Protein AF-A0A969VYU5-F1 (afdb_monomer)

Solvent-accessible surface area (backbone atoms only — not comparable to full-atom values): 8558 Å² total; per-residue (Å²): 141,86,62,67,66,58,54,49,48,37,52,50,48,42,51,48,59,65,68,66,65,68,83,60,71,82,43,66,56,65,54,44,52,51,53,58,57,51,59,74,73,50,80,95,41,73,70,54,53,49,44,38,67,48,44,50,52,52,50,31,53,55,37,50,74,56,24,69,88,50,97,60,43,70,56,53,51,55,52,54,62,43,48,55,39,29,64,68,42,37,58,64,51,52,54,53,50,61,72,46,45,88,79,45,100,62,60,70,68,59,54,49,53,52,51,50,53,50,32,54,52,50,10,54,48,40,36,65,74,46,51,48,57,52,50,53,54,52,53,55,51,52,54,54,57,55,63,75,76,110

Sequence (150 aa):
MGGGDELALVLRFGVFLYRTGWAAPNVPGWIPLAIVCATFALPSHPAIELACVAVIYPASILLLRQAPPTSASPLFDRIGVLSFPLYALHYPILQAFLGVRDYLPAPAWVTGVVAITVCVAAAWLGEHLVDRPMRDLIRSRANRVGQTRA

Secondary structure (DSSP, 8-state):
--SHHHHHHHHHHHHHHHHTT-------THHHHHHHHHHTTS---HHHHHHIIIIIHHHHHHHHHT----TTHHHHHHHHHHHHHHHHHHHHHHHHHHHHHTT----HHHHHHHHHHHHHHHHHHHIIIIIHHHHHHHHHHHHHHHHT--

pLDDT: mean 78.44, std 8.62, range [43.72, 88.12]

Foldseek 3Di:
DDDPVLVVVLVVLLVVVVPVPPPDPADALVVLVVLVVVLVVDPDDPVSVSCCSRPSVSVSVVNNVRYDCDPCNVVVVVVVLLVVLLVVQLVVLVVVLVVCVVVDPDPPVVSVVVSVVVSSVRSVVCSVPPVVVVVVVVVVVVVVVVVVVD

Structure (mmCIF, N/CA/C/O backbone):
data_AF-A0A969VYU5-F1
#
_entry.id   AF-A0A969VYU5-F1
#
loop_
_atom_site.group_PDB
_atom_site.id
_atom_site.type_symbol
_atom_site.label_atom_id
_atom_site.label_alt_id
_atom_site.label_comp_id
_atom_site.label_asym_id
_atom_site.label_entity_id
_atom_site.label_seq_id
_atom_site.pdbx_PDB_ins_code
_atom_site.Cartn_x
_atom_site.Cartn_y
_atom_site.Cartn_z
_atom_site.occupancy
_atom_site.B_iso_or_equiv
_atom_site.auth_seq_id
_atom_site.auth_comp_id
_atom_site.auth_asym_id
_atom_site.auth_atom_id
_atom_site.pdbx_PDB_model_num
ATOM 1 N N . MET A 1 1 ? 29.586 4.996 8.980 1.00 43.72 1 MET A N 1
ATOM 2 C CA . MET A 1 1 ? 29.051 5.053 10.358 1.00 43.72 1 MET A CA 1
ATOM 3 C C . MET A 1 1 ? 28.247 6.343 10.461 1.00 43.72 1 MET A C 1
ATOM 5 O O . MET A 1 1 ? 28.881 7.382 10.417 1.00 43.72 1 MET A O 1
ATOM 9 N N . GLY A 1 2 ? 26.908 6.310 10.467 1.00 51.94 2 GLY A N 1
ATOM 10 C CA . GLY A 1 2 ? 26.103 7.549 10.561 1.00 51.94 2 GLY A CA 1
ATOM 11 C C . GLY A 1 2 ? 24.667 7.495 10.021 1.00 51.94 2 GLY A C 1
ATOM 12 O O . GLY A 1 2 ? 24.203 8.489 9.497 1.00 51.94 2 GLY A O 1
ATOM 13 N N . GLY A 1 3 ? 23.990 6.338 10.052 1.00 55.84 3 GLY A N 1
ATOM 14 C CA . GLY A 1 3 ? 22.594 6.229 9.583 1.00 55.84 3 GLY A CA 1
ATOM 15 C C . GLY A 1 3 ? 21.576 5.878 10.675 1.00 55.84 3 GLY A C 1
ATOM 16 O O . GLY A 1 3 ? 20.374 5.923 10.438 1.00 55.84 3 GLY A O 1
ATOM 17 N N . GLY A 1 4 ? 22.023 5.491 11.874 1.00 61.34 4 GLY A N 1
ATOM 18 C CA . GLY A 1 4 ? 21.122 5.005 12.933 1.00 61.34 4 GLY A CA 1
ATOM 19 C C . GLY A 1 4 ? 20.458 6.131 13.729 1.00 61.34 4 GLY A C 1
ATOM 20 O O . GLY A 1 4 ? 19.314 6.021 14.164 1.00 61.34 4 GLY A O 1
ATOM 21 N N . ASP A 1 5 ? 21.181 7.226 13.887 1.00 68.75 5 ASP A N 1
ATOM 22 C CA . ASP A 1 5 ? 20.789 8.474 14.525 1.00 68.75 5 ASP A CA 1
ATOM 23 C C . ASP A 1 5 ? 19.778 9.263 13.684 1.00 68.75 5 ASP A C 1
ATOM 25 O O . ASP A 1 5 ? 18.785 9.752 14.229 1.00 68.75 5 ASP A O 1
ATOM 29 N N . GLU A 1 6 ? 19.947 9.289 12.361 1.00 66.38 6 GLU A N 1
ATOM 30 C CA . GLU A 1 6 ? 18.982 9.893 11.433 1.00 66.38 6 GLU A CA 1
ATOM 31 C C . GLU A 1 6 ? 17.642 9.144 11.445 1.00 66.38 6 GLU A C 1
ATOM 33 O O . GLU A 1 6 ? 16.585 9.754 11.617 1.00 66.38 6 GLU A O 1
ATOM 38 N N . LEU A 1 7 ? 17.670 7.808 11.367 1.00 63.16 7 LEU A N 1
ATOM 39 C CA . LEU A 1 7 ? 16.460 6.978 11.432 1.00 63.16 7 LEU A CA 1
ATOM 40 C C . LEU A 1 7 ? 15.731 7.127 12.775 1.00 63.16 7 LEU A C 1
ATOM 42 O O . LEU A 1 7 ? 14.499 7.189 12.815 1.00 63.16 7 LEU A O 1
ATOM 46 N N . ALA A 1 8 ? 16.476 7.234 13.878 1.00 71.69 8 ALA A N 1
ATOM 47 C CA . ALA A 1 8 ? 15.903 7.480 15.197 1.00 71.69 8 ALA A CA 1
ATOM 48 C C . ALA A 1 8 ? 15.268 8.875 15.301 1.00 71.69 8 ALA A C 1
ATOM 50 O O . ALA A 1 8 ? 14.212 9.013 15.924 1.00 71.69 8 ALA A O 1
ATOM 51 N N . LEU A 1 9 ? 15.872 9.899 14.693 1.00 72.19 9 LEU A N 1
ATOM 52 C CA . LEU A 1 9 ? 15.316 11.252 14.621 1.00 72.19 9 LEU A CA 1
ATOM 53 C C . LEU A 1 9 ? 14.011 11.285 13.826 1.00 72.19 9 LEU A C 1
ATOM 55 O O . LEU A 1 9 ? 13.037 11.861 14.305 1.00 72.19 9 LEU A O 1
ATOM 59 N N . VAL A 1 10 ? 13.956 10.608 12.679 1.00 69.88 10 VAL A N 1
ATOM 60 C CA . VAL A 1 10 ? 12.742 10.509 11.853 1.00 69.88 10 VAL A CA 1
ATOM 61 C C . VAL A 1 10 ? 11.607 9.814 12.608 1.00 69.88 10 VAL A C 1
ATOM 63 O O . VAL A 1 10 ? 10.488 10.328 12.663 1.00 69.88 10 VAL A O 1
ATOM 66 N N . LEU A 1 11 ? 11.900 8.692 13.271 1.00 72.31 11 LEU A N 1
ATOM 67 C CA . LEU A 1 11 ? 10.931 7.982 14.113 1.00 72.31 11 LEU A CA 1
ATOM 68 C C . LEU A 1 11 ? 10.436 8.850 15.273 1.00 72.31 11 LEU A C 1
ATOM 70 O O . LEU A 1 11 ? 9.233 8.927 15.526 1.00 72.31 11 LEU A O 1
ATOM 74 N N . ARG A 1 12 ? 11.348 9.534 15.971 1.00 74.62 12 ARG A N 1
ATOM 75 C CA . ARG A 1 12 ? 11.003 10.422 17.091 1.00 74.62 12 ARG A CA 1
ATOM 76 C C . ARG A 1 12 ? 10.179 11.615 16.633 1.00 74.62 12 ARG A C 1
ATOM 78 O O . ARG A 1 12 ? 9.221 11.961 17.315 1.00 74.62 12 ARG A O 1
ATOM 85 N N . PHE A 1 13 ? 10.515 12.209 15.493 1.00 71.56 13 PHE A N 1
ATOM 86 C CA . PHE A 1 13 ? 9.786 13.337 14.929 1.00 71.56 13 PHE A CA 1
ATOM 87 C C . PHE A 1 13 ? 8.381 12.921 14.489 1.00 71.56 13 PHE A C 1
ATOM 89 O O . PHE A 1 13 ? 7.414 13.581 14.861 1.00 71.56 13 PHE A O 1
ATOM 96 N N . GLY A 1 14 ? 8.242 11.772 13.820 1.00 64.88 14 GLY A N 1
ATOM 97 C CA . GLY A 1 14 ? 6.941 11.208 13.453 1.00 64.88 14 GLY A CA 1
ATOM 98 C C . GLY A 1 14 ? 6.060 10.902 14.669 1.00 64.88 14 GLY A C 1
ATOM 99 O O . GLY A 1 14 ? 4.885 11.272 14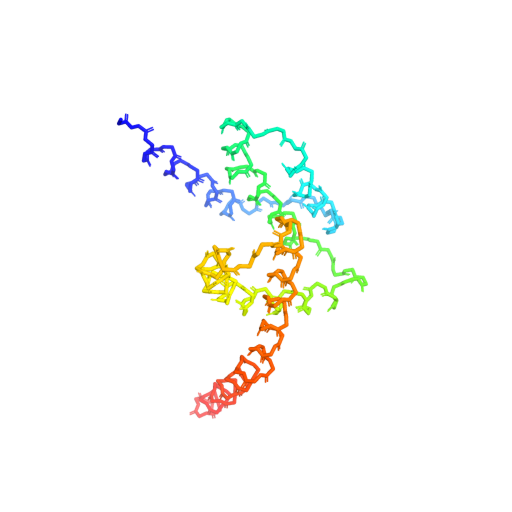.698 1.00 64.88 14 GLY A O 1
ATOM 100 N N . VAL A 1 15 ? 6.628 10.298 15.720 1.00 70.25 15 VAL A N 1
ATOM 101 C CA . VAL A 1 15 ? 5.909 10.034 16.981 1.00 70.25 15 VAL A CA 1
ATOM 102 C C . VAL A 1 15 ? 5.560 11.333 17.709 1.00 70.25 15 VAL A C 1
ATOM 104 O O . VAL A 1 15 ? 4.467 11.449 18.264 1.00 70.25 15 VAL A O 1
ATOM 107 N N . PHE A 1 16 ? 6.455 12.320 17.702 1.00 75.25 16 PHE A N 1
ATOM 108 C CA . PHE A 1 16 ? 6.210 13.628 18.299 1.00 75.25 16 PHE A CA 1
ATOM 109 C C . PHE A 1 16 ? 5.051 14.346 17.602 1.00 7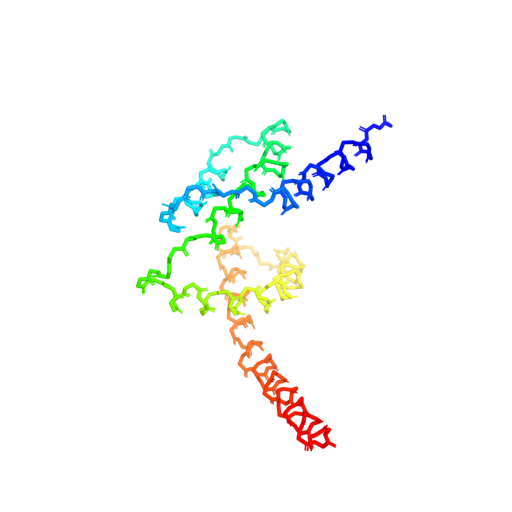5.25 16 PHE A C 1
ATOM 111 O O . PHE A 1 16 ? 4.132 14.789 18.290 1.00 75.25 16 PHE A O 1
ATOM 118 N N . LEU A 1 17 ? 5.040 14.373 16.265 1.00 66.50 17 LEU A N 1
ATOM 119 C CA . LEU A 1 17 ? 3.954 14.916 15.438 1.00 66.50 17 LEU A CA 1
ATOM 120 C C . LEU A 1 17 ? 2.624 14.199 15.687 1.00 66.50 17 LEU A C 1
ATOM 122 O O . LEU A 1 17 ? 1.578 14.836 15.789 1.00 66.50 17 LEU A O 1
ATOM 126 N N . TYR A 1 18 ? 2.662 12.875 15.842 1.00 65.50 18 TYR A N 1
ATOM 127 C CA . TYR A 1 18 ? 1.468 12.096 16.156 1.00 65.50 18 TYR A CA 1
ATOM 128 C C . TYR A 1 18 ? 0.922 12.399 17.562 1.00 65.50 18 TYR A C 1
ATOM 130 O O . TYR A 1 18 ? -0.294 12.469 17.758 1.00 65.50 18 TYR A O 1
ATOM 138 N N . ARG A 1 19 ? 1.805 12.603 18.550 1.00 68.19 19 ARG A N 1
ATOM 139 C CA . ARG A 1 19 ? 1.424 12.857 19.950 1.00 68.19 19 ARG A CA 1
ATOM 140 C C . ARG A 1 19 ? 1.035 14.300 20.243 1.00 68.19 19 ARG A C 1
ATOM 142 O O . ARG A 1 19 ? 0.293 14.514 21.196 1.00 68.19 19 ARG A O 1
ATOM 149 N N . THR A 1 20 ? 1.503 15.273 19.463 1.00 70.81 20 THR A N 1
ATOM 150 C CA . THR A 1 20 ? 1.202 16.697 19.705 1.00 70.81 20 THR A CA 1
ATOM 151 C C . THR A 1 20 ? -0.256 17.058 19.432 1.00 70.81 20 THR A C 1
ATOM 153 O O . THR A 1 20 ? -0.672 18.157 19.779 1.00 70.81 20 THR A O 1
ATOM 156 N N . GLY A 1 21 ? -1.056 16.144 18.863 1.00 57.56 21 GLY A N 1
ATOM 157 C CA . GLY A 1 21 ? -2.495 16.358 18.697 1.00 57.56 21 GLY A CA 1
ATOM 158 C C . GLY A 1 21 ? -2.808 17.570 17.823 1.00 57.56 21 GLY A C 1
ATOM 159 O O . GLY A 1 21 ? -3.839 18.209 18.015 1.00 57.56 21 GLY A O 1
ATOM 160 N N . TRP A 1 22 ? -1.901 17.905 16.898 1.00 62.53 22 TRP A N 1
ATOM 161 C CA . TRP A 1 22 ? -2.027 19.083 16.055 1.00 62.53 22 TRP A CA 1
ATOM 162 C C . TRP A 1 22 ? -3.353 19.005 15.291 1.00 62.53 22 TRP A C 1
ATOM 164 O O . TRP A 1 22 ? -3.607 18.058 14.541 1.00 62.53 22 TRP A O 1
ATOM 174 N N . ALA A 1 23 ? -4.224 19.986 15.533 1.00 58.97 23 ALA A N 1
ATOM 175 C CA . ALA A 1 23 ? -5.479 20.164 14.819 1.00 58.97 23 ALA A CA 1
ATOM 176 C C . ALA A 1 23 ? -5.160 20.589 13.380 1.00 58.97 23 ALA A C 1
ATOM 178 O O . ALA A 1 23 ? -5.072 21.776 13.068 1.00 58.97 23 ALA A O 1
ATOM 179 N N . ALA A 1 24 ? -4.871 19.607 12.528 1.00 64.19 24 ALA A N 1
ATOM 180 C CA . ALA A 1 24 ? -4.648 19.832 11.119 1.00 64.19 24 ALA A CA 1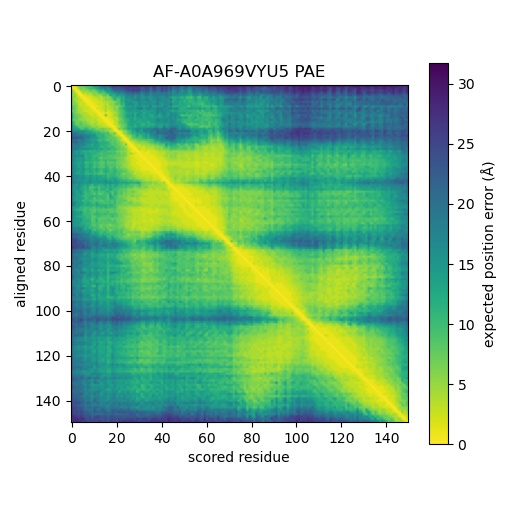
ATOM 181 C C . ALA A 1 24 ? -5.915 20.438 10.485 1.00 64.19 24 ALA A C 1
ATOM 183 O O . ALA A 1 24 ? -7.031 20.073 10.852 1.00 64.19 24 ALA A O 1
ATOM 184 N N . PRO A 1 25 ? -5.773 21.384 9.548 1.00 69.38 25 PRO A N 1
ATOM 185 C CA . PRO A 1 25 ? -6.919 21.959 8.860 1.00 69.38 25 PRO A CA 1
ATOM 186 C C . PRO A 1 25 ? -7.721 20.872 8.135 1.00 69.38 25 PRO A C 1
ATOM 188 O O . PRO A 1 25 ? -7.161 19.907 7.614 1.00 69.38 25 PRO A O 1
ATOM 191 N N . ASN A 1 26 ? -9.042 21.048 8.097 1.00 73.50 26 ASN A N 1
ATOM 192 C CA . ASN A 1 26 ? -9.957 20.128 7.435 1.00 73.50 26 ASN A CA 1
ATOM 193 C C . ASN A 1 26 ? -9.776 20.230 5.912 1.00 73.50 26 ASN A C 1
ATOM 195 O O . ASN A 1 26 ? -10.344 21.105 5.256 1.00 73.50 26 ASN A O 1
ATOM 199 N N . VAL A 1 27 ? -8.914 19.372 5.369 1.00 77.25 27 VAL A N 1
ATOM 200 C CA . VAL A 1 27 ? -8.615 19.303 3.940 1.00 77.25 27 VAL A CA 1
ATOM 201 C C . VAL A 1 27 ? -9.357 18.132 3.292 1.00 77.25 27 VAL A C 1
ATOM 203 O O . VAL A 1 27 ? -9.445 17.050 3.877 1.00 77.25 27 VAL A O 1
ATOM 206 N N . PRO A 1 28 ? -9.870 18.297 2.061 1.00 79.62 28 PRO A N 1
ATOM 207 C CA . PRO A 1 28 ? -10.404 17.186 1.287 1.00 79.62 28 PRO A CA 1
ATOM 208 C C . PRO A 1 28 ? -9.378 16.055 1.125 1.00 79.62 28 PRO A C 1
ATOM 210 O O . PRO A 1 28 ? -8.226 16.304 0.772 1.00 79.62 28 PRO A O 1
ATOM 213 N N . GLY A 1 29 ? -9.805 14.801 1.301 1.00 75.19 29 GLY A N 1
ATOM 214 C CA . GLY A 1 29 ? -8.911 13.632 1.278 1.00 75.19 29 GLY A CA 1
ATOM 215 C C . GLY A 1 29 ? -8.145 13.397 -0.035 1.00 75.19 29 GLY A C 1
ATOM 216 O O . GLY A 1 29 ? -7.152 12.677 -0.039 1.00 75.19 29 GLY A O 1
ATOM 217 N N . TRP A 1 30 ? -8.542 14.029 -1.146 1.00 79.50 30 TRP A N 1
ATOM 218 C CA . TRP A 1 30 ? -7.800 13.956 -2.411 1.00 79.50 30 TRP A CA 1
ATOM 219 C C . TRP A 1 30 ? -6.499 14.771 -2.395 1.00 79.50 30 TRP A C 1
ATOM 221 O O . TRP A 1 30 ? -5.593 14.459 -3.161 1.00 79.50 30 TRP A O 1
ATOM 231 N N . ILE A 1 31 ? -6.372 15.777 -1.521 1.00 83.12 31 ILE A N 1
ATOM 232 C CA . ILE A 1 31 ? -5.169 16.615 -1.406 1.00 83.12 31 ILE A CA 1
ATOM 233 C C . ILE A 1 31 ? -3.957 15.804 -0.922 1.00 83.12 31 ILE A C 1
ATOM 235 O O . ILE A 1 31 ? -2.963 15.764 -1.643 1.00 83.12 31 ILE A O 1
ATOM 239 N N . PRO A 1 32 ? -3.997 15.123 0.241 1.00 83.88 32 PRO A N 1
ATOM 240 C CA . PRO A 1 32 ? -2.879 14.282 0.674 1.00 83.88 32 PRO A CA 1
ATOM 241 C C . PRO A 1 32 ? -2.583 13.153 -0.321 1.00 83.88 32 PRO A C 1
ATOM 243 O O . PRO A 1 32 ? -1.419 12.831 -0.538 1.00 83.88 32 PRO A O 1
ATOM 246 N N . LEU A 1 33 ? -3.601 12.604 -0.994 1.00 82.69 33 LEU A N 1
ATOM 247 C CA . LEU A 1 33 ? -3.388 11.626 -2.063 1.00 82.69 33 LEU A CA 1
ATOM 248 C C . LEU A 1 33 ? -2.609 12.232 -3.243 1.00 82.69 33 LEU A C 1
ATOM 250 O O . LEU A 1 33 ? -1.640 11.636 -3.700 1.00 82.69 33 LEU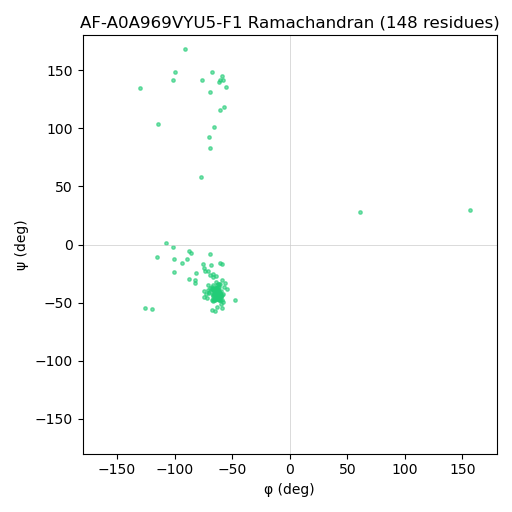 A O 1
ATOM 254 N N . ALA A 1 34 ? -2.988 13.427 -3.701 1.00 86.25 34 ALA A N 1
ATOM 255 C CA . ALA A 1 34 ? -2.291 14.134 -4.772 1.00 86.25 34 ALA A CA 1
ATOM 256 C C . ALA A 1 34 ? -0.850 14.495 -4.381 1.00 86.25 34 ALA A C 1
ATOM 258 O O . ALA A 1 34 ? 0.048 14.369 -5.210 1.00 86.25 34 ALA A O 1
ATOM 259 N N . ILE A 1 35 ? -0.616 14.881 -3.120 1.00 87.44 35 ILE A N 1
ATOM 260 C CA . ILE A 1 35 ? 0.728 15.142 -2.585 1.00 87.44 35 ILE A CA 1
ATOM 261 C C . ILE A 1 35 ? 1.586 13.876 -2.668 1.00 87.44 35 ILE A C 1
ATOM 263 O O . ILE A 1 35 ? 2.699 13.940 -3.183 1.00 87.44 35 ILE A O 1
ATOM 267 N N . VAL A 1 36 ? 1.067 12.723 -2.232 1.00 86.69 36 VAL A N 1
ATOM 268 C CA . VAL A 1 36 ? 1.788 11.444 -2.342 1.00 86.69 36 VAL A CA 1
ATOM 269 C C . VAL A 1 36 ? 1.992 11.043 -3.804 1.00 86.69 36 VAL A C 1
ATOM 271 O O . VAL A 1 36 ? 3.064 10.581 -4.164 1.00 86.69 36 VAL A O 1
ATOM 274 N N . CYS A 1 37 ? 1.021 11.252 -4.691 1.00 86.50 37 CYS A N 1
ATOM 275 C CA . CYS A 1 37 ? 1.227 10.989 -6.117 1.00 86.50 37 CYS A CA 1
ATOM 276 C C . CYS A 1 37 ? 2.321 11.886 -6.720 1.00 86.50 37 CYS A C 1
ATOM 278 O O . CYS A 1 37 ? 3.114 11.421 -7.537 1.00 86.50 37 CYS A O 1
ATOM 280 N N . ALA A 1 38 ? 2.400 13.149 -6.296 1.00 87.25 38 ALA A N 1
ATOM 281 C CA . ALA A 1 38 ? 3.413 14.087 -6.766 1.00 87.25 38 ALA A CA 1
ATOM 282 C C . ALA A 1 38 ? 4.836 13.694 -6.333 1.00 87.25 38 ALA A C 1
ATOM 284 O O . ALA A 1 38 ? 5.781 13.990 -7.066 1.00 87.25 38 ALA A O 1
ATOM 285 N N . THR A 1 39 ? 5.015 12.981 -5.208 1.00 87.50 39 THR A N 1
ATOM 286 C CA . THR A 1 39 ? 6.349 12.499 -4.800 1.00 87.50 39 THR A CA 1
ATOM 287 C C . THR A 1 39 ? 6.947 11.503 -5.788 1.00 87.50 39 THR A C 1
ATOM 289 O O . THR A 1 39 ? 8.164 11.463 -5.927 1.00 87.50 39 THR A O 1
ATOM 292 N N . PHE A 1 40 ? 6.124 10.764 -6.539 1.00 83.38 40 PHE A N 1
ATOM 293 C CA . PHE A 1 40 ? 6.599 9.837 -7.573 1.00 83.38 40 PHE A CA 1
ATOM 294 C C . PHE A 1 40 ? 7.076 10.525 -8.860 1.00 83.38 40 PHE A C 1
ATOM 296 O O . PHE A 1 40 ? 7.767 9.898 -9.658 1.00 83.38 40 PHE A O 1
ATOM 303 N N . ALA A 1 41 ? 6.713 11.793 -9.080 1.00 86.62 41 ALA A N 1
ATOM 304 C CA . ALA A 1 41 ? 7.179 12.576 -10.227 1.00 86.62 41 ALA A CA 1
ATOM 305 C C . ALA A 1 41 ? 8.488 13.334 -9.940 1.00 86.62 41 ALA A C 1
ATOM 307 O O . ALA A 1 41 ? 9.113 13.861 -10.861 1.00 86.62 41 ALA A O 1
ATOM 308 N N . LEU A 1 42 ? 8.894 13.416 -8.670 1.00 85.81 42 LEU A N 1
ATOM 309 C CA . LEU A 1 42 ? 10.133 14.069 -8.269 1.00 85.81 42 LEU A CA 1
ATOM 310 C C . LEU A 1 42 ? 11.342 13.173 -8.596 1.00 85.81 42 LEU A C 1
ATOM 312 O O . LEU A 1 42 ? 11.272 11.955 -8.425 1.00 85.81 42 LEU A O 1
ATOM 316 N N . PRO A 1 43 ? 12.467 13.754 -9.053 1.00 84.88 43 PRO A N 1
ATOM 317 C CA . PRO A 1 43 ? 13.688 12.997 -9.284 1.00 84.88 43 PRO A CA 1
ATOM 318 C C . PRO A 1 43 ? 14.191 12.376 -7.976 1.00 84.88 43 PRO A C 1
ATOM 320 O O . PRO A 1 43 ? 14.169 13.009 -6.919 1.00 84.88 43 PRO A O 1
ATOM 323 N N . SER A 1 44 ? 14.674 11.138 -8.064 1.00 80.25 44 SER A N 1
ATOM 324 C CA . SER A 1 44 ? 15.231 10.386 -6.939 1.00 80.25 44 SER A CA 1
ATOM 325 C C . SER A 1 44 ? 16.518 11.049 -6.443 1.00 80.25 44 SER A C 1
ATOM 327 O O . SER A 1 44 ? 17.578 10.921 -7.061 1.00 80.25 44 SER A O 1
ATOM 329 N N . HIS A 1 45 ? 16.410 11.789 -5.340 1.00 87.06 45 HIS A N 1
ATOM 330 C CA . HIS A 1 45 ? 17.526 12.414 -4.639 1.00 87.06 45 HIS A CA 1
ATOM 331 C C . HIS A 1 45 ? 17.427 12.065 -3.147 1.00 87.06 45 HIS A C 1
ATOM 333 O O . HIS A 1 45 ? 16.350 12.231 -2.568 1.00 87.06 45 HIS A O 1
ATOM 339 N N . PRO A 1 46 ? 18.525 11.666 -2.478 1.00 85.00 46 PRO A N 1
ATOM 340 C CA . PRO A 1 46 ? 18.485 11.168 -1.098 1.00 85.00 46 PRO A CA 1
ATOM 341 C C . PRO A 1 46 ? 17.869 12.169 -0.108 1.00 85.00 46 PRO A C 1
ATOM 343 O O . PRO A 1 46 ? 17.114 11.785 0.779 1.00 85.00 46 PRO A O 1
ATOM 346 N N . ALA A 1 47 ? 18.112 13.472 -0.294 1.00 85.31 47 ALA A N 1
ATOM 347 C CA . ALA A 1 47 ? 17.487 14.509 0.535 1.00 85.31 47 ALA A CA 1
ATOM 348 C C . ALA A 1 47 ? 15.960 14.612 0.339 1.00 85.31 47 ALA A C 1
ATOM 350 O O . ALA A 1 47 ? 15.236 14.889 1.294 1.00 85.31 47 ALA A O 1
ATOM 351 N N . ILE A 1 48 ? 15.466 14.383 -0.884 1.00 84.00 48 ILE A N 1
ATOM 352 C CA . ILE A 1 48 ? 14.029 14.398 -1.190 1.00 84.00 48 ILE A CA 1
ATOM 353 C C . ILE A 1 48 ? 13.378 13.150 -0.599 1.00 84.00 48 ILE A C 1
ATOM 355 O O . ILE A 1 48 ? 12.338 13.256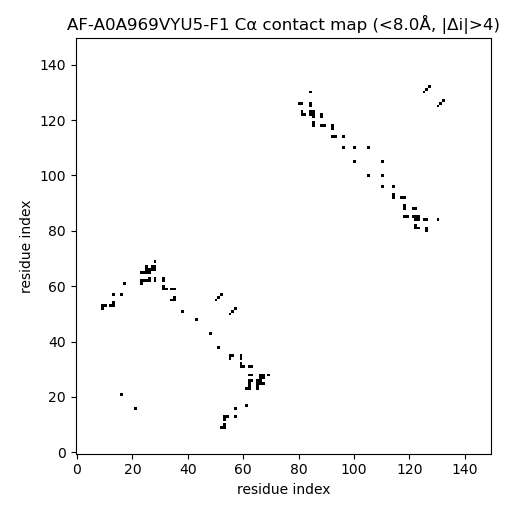 0.038 1.00 84.00 48 ILE A O 1
ATOM 359 N N . GLU A 1 49 ? 14.013 11.985 -0.731 1.00 84.19 49 GLU A N 1
ATOM 360 C CA . GLU A 1 49 ? 13.534 10.736 -0.130 1.00 84.19 49 GLU A CA 1
ATOM 361 C C . GLU A 1 49 ? 13.442 10.840 1.395 1.00 84.19 49 GLU A C 1
ATOM 363 O O . GLU A 1 49 ? 12.410 10.496 1.977 1.00 84.19 49 GLU A O 1
ATOM 368 N N . LEU A 1 50 ? 14.473 11.399 2.037 1.00 84.56 50 LEU A N 1
ATOM 369 C CA . LEU A 1 50 ? 14.462 11.640 3.476 1.00 84.56 50 LEU A CA 1
ATOM 370 C C . LEU A 1 50 ? 13.337 12.604 3.873 1.00 84.56 50 LEU A C 1
ATOM 372 O O . LEU A 1 50 ? 12.607 12.324 4.822 1.00 84.56 50 LEU A O 1
ATOM 376 N N . ALA A 1 51 ? 13.140 13.699 3.134 1.00 85.31 51 ALA A N 1
ATOM 377 C CA . ALA A 1 51 ? 12.041 14.633 3.383 1.00 85.31 51 ALA A CA 1
ATOM 378 C C . ALA A 1 51 ? 10.662 13.977 3.184 1.00 85.31 51 ALA A C 1
ATOM 380 O O . ALA A 1 51 ? 9.747 14.197 3.985 1.00 85.31 51 ALA A O 1
ATOM 381 N N . CYS A 1 52 ? 10.515 13.132 2.160 1.00 86.06 52 CYS A N 1
ATOM 382 C CA . CYS A 1 52 ? 9.294 12.379 1.898 1.00 86.06 52 CYS A CA 1
ATOM 383 C C . CYS A 1 52 ? 8.939 11.473 3.080 1.00 86.06 52 CYS A C 1
ATOM 385 O O . CYS A 1 52 ? 7.823 11.535 3.598 1.00 86.06 52 CYS A O 1
ATOM 387 N N . VAL A 1 53 ? 9.903 10.673 3.540 1.00 83.62 53 VAL A N 1
ATOM 388 C CA . VAL A 1 53 ? 9.706 9.713 4.634 1.00 83.62 53 VAL A CA 1
ATOM 389 C C . VAL A 1 53 ? 9.534 10.416 5.981 1.00 83.62 53 VAL A C 1
ATOM 391 O O . VAL A 1 53 ? 8.685 10.012 6.775 1.00 83.62 53 VAL A O 1
ATOM 394 N N . ALA A 1 54 ? 10.308 11.469 6.245 1.00 82.38 54 ALA A N 1
ATOM 395 C CA . ALA A 1 54 ? 10.325 12.127 7.547 1.00 82.38 54 ALA A CA 1
ATOM 396 C C . ALA A 1 54 ? 9.190 13.130 7.756 1.00 82.38 54 ALA A C 1
ATOM 398 O O . ALA A 1 54 ? 8.754 13.331 8.891 1.00 82.38 54 ALA A O 1
ATOM 399 N N . VAL A 1 55 ? 8.722 13.769 6.682 1.00 83.88 55 VAL A N 1
ATOM 400 C CA . VAL A 1 55 ? 7.782 14.892 6.771 1.00 83.88 55 VAL A CA 1
ATOM 401 C C . VAL A 1 55 ? 6.543 14.645 5.926 1.00 83.88 55 VAL A C 1
ATOM 403 O O . VAL A 1 55 ? 5.436 14.682 6.462 1.00 83.88 55 VAL A O 1
ATOM 406 N N . ILE A 1 56 ? 6.698 14.360 4.630 1.00 85.75 56 ILE A N 1
ATOM 407 C CA . ILE A 1 56 ? 5.558 14.343 3.698 1.00 85.75 56 ILE A CA 1
ATOM 408 C C . ILE A 1 56 ? 4.587 13.203 4.017 1.00 85.75 56 ILE A C 1
ATOM 410 O O . ILE A 1 56 ? 3.384 13.449 4.124 1.00 85.75 56 ILE A O 1
ATOM 414 N N . TYR A 1 57 ? 5.069 11.973 4.207 1.00 86.44 57 TYR A N 1
ATOM 415 C CA . TYR A 1 57 ? 4.195 10.832 4.500 1.00 86.44 57 TYR A CA 1
ATOM 416 C C . TYR A 1 57 ? 3.522 10.941 5.877 1.00 86.44 57 TYR A C 1
ATOM 418 O O . TYR A 1 57 ? 2.294 10.817 5.925 1.00 86.44 57 TYR A O 1
ATOM 426 N N . PRO A 1 58 ? 4.230 11.257 6.981 1.00 82.12 58 PRO A N 1
ATOM 427 C CA . PRO A 1 58 ? 3.584 11.479 8.274 1.00 82.12 58 PRO A CA 1
ATOM 428 C C . PRO A 1 58 ? 2.559 12.618 8.239 1.00 82.12 58 PRO A C 1
ATOM 430 O O . PRO A 1 58 ? 1.449 12.457 8.748 1.00 82.12 58 PRO A O 1
ATOM 433 N N . ALA A 1 59 ? 2.883 13.746 7.595 1.00 83.38 59 ALA A N 1
ATOM 434 C CA . ALA A 1 59 ? 1.956 14.868 7.456 1.00 83.38 59 ALA A CA 1
ATOM 435 C C . ALA A 1 59 ? 0.714 14.485 6.640 1.00 83.38 59 ALA A C 1
ATOM 437 O O . ALA A 1 59 ? -0.406 14.812 7.031 1.00 83.38 59 ALA A O 1
ATOM 438 N N . SER A 1 60 ? 0.891 13.733 5.551 1.00 83.50 60 SER A N 1
ATOM 439 C CA . SER A 1 60 ? -0.219 13.250 4.723 1.00 83.50 60 SER A CA 1
ATOM 440 C C . SER A 1 60 ? -1.164 12.351 5.520 1.00 83.50 60 SER A C 1
ATOM 442 O O . SER A 1 60 ? -2.377 12.521 5.428 1.00 83.50 60 SER A O 1
ATOM 444 N N . ILE A 1 61 ? -0.629 11.455 6.357 1.00 81.69 61 ILE A N 1
ATOM 445 C CA . ILE A 1 61 ? -1.425 10.592 7.248 1.00 81.69 61 ILE A CA 1
ATOM 446 C C . ILE A 1 61 ? -2.212 11.429 8.268 1.00 81.69 61 ILE A C 1
ATOM 448 O O . ILE A 1 61 ? -3.391 11.161 8.510 1.00 81.69 61 ILE A O 1
ATOM 452 N N . LEU A 1 62 ? -1.590 12.458 8.851 1.00 80.38 62 LEU A N 1
ATOM 453 C CA . LEU A 1 62 ? -2.258 13.348 9.807 1.00 80.38 62 LEU A CA 1
ATOM 454 C C . LEU A 1 62 ? -3.401 14.140 9.166 1.00 80.38 62 LEU A C 1
ATOM 456 O O . LEU A 1 62 ? -4.459 14.274 9.781 1.00 80.38 62 LEU A O 1
ATOM 460 N N . LEU A 1 63 ? -3.212 14.617 7.934 1.00 81.38 63 LEU A N 1
ATOM 461 C CA . LEU A 1 63 ? -4.261 15.283 7.159 1.00 81.38 63 LEU A CA 1
ATOM 462 C C . LEU A 1 63 ? -5.400 14.313 6.817 1.00 81.38 63 LEU A C 1
ATOM 464 O O . LEU A 1 63 ? -6.571 14.660 6.962 1.00 81.38 63 LEU A O 1
ATOM 468 N N . LEU A 1 64 ? -5.069 13.074 6.435 1.00 77.62 64 LEU A N 1
ATOM 469 C CA . LEU A 1 64 ? -6.053 12.045 6.092 1.00 77.62 64 LEU A CA 1
ATOM 470 C C . LEU A 1 64 ? -6.944 11.666 7.281 1.00 77.62 64 LEU A C 1
ATOM 472 O O . LEU A 1 64 ? -8.131 11.414 7.099 1.00 77.62 64 LEU A O 1
ATOM 476 N N . ARG A 1 65 ? -6.397 11.671 8.505 1.00 75.81 65 ARG A N 1
ATOM 477 C CA . ARG A 1 65 ? -7.148 11.370 9.736 1.00 75.81 65 ARG A CA 1
ATOM 478 C C . ARG A 1 65 ? -8.327 12.321 9.965 1.00 75.81 65 ARG A C 1
ATOM 480 O O . ARG A 1 65 ? -9.302 11.923 10.596 1.00 75.81 65 ARG A O 1
ATOM 487 N N . GLN A 1 66 ? -8.217 13.569 9.514 1.00 72.62 66 GLN A N 1
ATOM 488 C CA . GLN A 1 66 ? -9.228 14.609 9.740 1.00 72.62 66 GLN A CA 1
ATOM 489 C C . GLN A 1 66 ? -10.125 14.842 8.519 1.00 72.62 66 GLN A C 1
ATOM 491 O O . GLN A 1 66 ? -11.049 15.652 8.586 1.00 72.62 66 GLN A O 1
ATOM 496 N N . ALA A 1 67 ? -9.870 14.136 7.414 1.00 73.25 67 ALA A N 1
ATOM 497 C CA . ALA A 1 67 ? -10.632 14.291 6.189 1.00 73.25 67 ALA A CA 1
ATOM 498 C C . ALA A 1 67 ? -12.066 13.747 6.366 1.00 73.25 67 ALA A C 1
ATOM 500 O O . ALA A 1 67 ? -12.246 12.618 6.833 1.00 73.25 67 ALA A O 1
ATOM 501 N N . PRO A 1 68 ? -13.103 14.510 5.982 1.00 69.06 68 PRO A N 1
ATOM 502 C CA . PRO A 1 68 ? -14.482 14.067 6.070 1.00 69.06 68 PRO A CA 1
ATOM 503 C C . PRO A 1 68 ? -14.730 12.924 5.078 1.00 69.06 68 PRO A C 1
ATOM 505 O O . PRO A 1 68 ? -14.132 12.906 3.994 1.00 69.06 68 PRO A O 1
ATOM 508 N N . PRO A 1 69 ? -15.633 11.983 5.405 1.00 67.44 69 PRO A N 1
ATOM 509 C CA . PRO A 1 69 ? -15.998 10.911 4.494 1.00 67.44 69 PRO A CA 1
ATOM 510 C C . PRO A 1 69 ? -16.588 11.517 3.216 1.00 67.44 69 PRO A C 1
ATOM 512 O O . PRO A 1 69 ? -17.616 12.191 3.233 1.00 67.44 69 PRO A O 1
ATOM 515 N N . THR A 1 70 ? -15.901 11.311 2.096 1.00 70.31 70 THR A N 1
ATOM 516 C CA . THR A 1 70 ? -16.358 11.761 0.775 1.00 70.31 70 THR A CA 1
ATOM 517 C C . THR A 1 70 ? -17.183 10.664 0.099 1.00 70.31 70 THR A C 1
ATOM 519 O O . THR A 1 70 ? -17.150 9.507 0.511 1.00 70.31 70 THR A O 1
ATOM 522 N N . SER A 1 71 ? -17.880 10.977 -1.000 1.00 61.09 71 SER A N 1
ATOM 523 C CA . SER A 1 71 ? -18.587 9.955 -1.801 1.00 61.09 71 SER A CA 1
ATOM 524 C C . SER A 1 71 ? -17.670 8.848 -2.356 1.00 61.09 71 SER A C 1
ATOM 526 O O . SER A 1 71 ? -18.160 7.785 -2.721 1.00 61.09 71 SER A O 1
ATOM 528 N N . ALA A 1 72 ? -16.348 9.055 -2.384 1.00 66.50 72 ALA A N 1
ATOM 529 C CA . ALA A 1 72 ? -15.366 8.044 -2.781 1.00 66.50 72 ALA A CA 1
ATOM 530 C C . ALA A 1 72 ? -14.895 7.141 -1.619 1.00 66.50 72 ALA A C 1
ATOM 532 O O . ALA A 1 72 ? -14.187 6.163 -1.861 1.00 66.50 72 ALA A O 1
ATOM 533 N N . SER A 1 73 ? -15.313 7.416 -0.376 1.00 71.25 73 SER A N 1
ATOM 534 C CA . SER A 1 73 ? -14.991 6.606 0.811 1.00 71.25 73 SER A CA 1
ATOM 535 C C . SER A 1 73 ? -15.209 5.095 0.620 1.00 71.25 73 SER A C 1
ATOM 537 O O . SER A 1 73 ? -14.275 4.346 0.892 1.00 71.25 73 SER A O 1
ATOM 539 N N . PRO A 1 74 ? -16.346 4.603 0.077 1.00 76.44 74 PRO A N 1
ATOM 540 C CA . PRO A 1 74 ? -16.548 3.159 -0.069 1.00 76.44 74 PRO A CA 1
ATOM 541 C C . PRO A 1 74 ? -15.595 2.508 -1.082 1.00 76.44 74 PRO A C 1
ATOM 543 O O . PRO A 1 74 ? -15.330 1.309 -0.993 1.00 76.44 74 PRO A O 1
ATOM 546 N N . LEU A 1 75 ? -15.082 3.265 -2.057 1.00 77.88 75 LEU A N 1
ATOM 547 C CA . LEU A 1 75 ? -14.085 2.766 -3.003 1.00 77.88 75 LEU A CA 1
ATOM 548 C C . LEU A 1 75 ? -12.714 2.658 -2.325 1.00 77.88 75 LEU A C 1
ATOM 550 O O . LEU A 1 75 ? -12.060 1.623 -2.445 1.00 77.88 75 LEU A O 1
ATOM 554 N N . PHE A 1 76 ? -12.316 3.684 -1.569 1.00 76.06 76 PHE A N 1
ATOM 555 C CA . PHE A 1 76 ? -11.077 3.663 -0.790 1.00 76.06 76 PHE A CA 1
ATOM 556 C C . PHE A 1 76 ? -11.080 2.572 0.281 1.00 76.06 76 PHE A C 1
ATOM 558 O O . PHE A 1 76 ? -10.061 1.912 0.451 1.00 76.06 76 PHE A O 1
ATOM 565 N N . ASP A 1 77 ? -12.221 2.303 0.918 1.00 77.19 77 ASP A N 1
ATOM 566 C CA . ASP A 1 77 ? -12.350 1.196 1.871 1.00 77.19 77 ASP A CA 1
ATOM 567 C C . ASP A 1 77 ? -12.126 -0.160 1.191 1.00 77.19 77 ASP A C 1
ATOM 569 O O . ASP A 1 77 ? -11.375 -0.997 1.691 1.00 77.19 77 ASP A O 1
ATOM 573 N N . ARG A 1 78 ? -12.721 -0.379 0.010 1.00 79.25 78 ARG A N 1
ATOM 574 C CA . ARG A 1 78 ? -12.528 -1.624 -0.757 1.00 79.25 78 ARG A CA 1
ATOM 575 C C . ARG A 1 78 ? -11.079 -1.803 -1.203 1.00 79.25 78 ARG A C 1
ATOM 577 O O . ARG A 1 78 ? -10.529 -2.891 -1.059 1.00 79.25 78 ARG A O 1
ATOM 584 N N . ILE A 1 79 ? -10.457 -0.743 -1.715 1.00 80.25 79 ILE A N 1
ATOM 585 C CA . ILE A 1 79 ? -9.044 -0.767 -2.122 1.00 80.25 79 ILE A CA 1
ATOM 586 C C . ILE A 1 79 ? -8.142 -0.989 -0.900 1.00 80.25 79 ILE A C 1
ATOM 588 O O . ILE A 1 79 ? -7.188 -1.762 -0.967 1.00 80.25 79 ILE A O 1
ATOM 592 N N . GLY A 1 80 ? -8.472 -0.369 0.233 1.00 79.00 80 GLY A N 1
ATOM 593 C CA . GLY A 1 80 ? -7.773 -0.548 1.501 1.00 79.00 80 GLY A CA 1
ATOM 594 C C . GLY A 1 80 ? -7.821 -1.993 1.991 1.00 79.00 80 GLY A C 1
ATOM 595 O O . GLY A 1 80 ? -6.792 -2.529 2.393 1.00 79.00 80 GLY A O 1
ATOM 596 N N . VAL A 1 81 ? -8.966 -2.671 1.881 1.00 81.19 81 VAL A N 1
ATOM 597 C CA . VAL A 1 81 ? -9.065 -4.101 2.222 1.00 81.19 81 VAL A CA 1
ATOM 598 C C . VAL A 1 81 ? -8.170 -4.959 1.324 1.00 81.19 81 VAL A C 1
ATOM 600 O O . VAL A 1 81 ? -7.500 -5.854 1.832 1.00 81.19 81 VAL A O 1
ATOM 603 N N . LEU A 1 82 ? -8.098 -4.654 0.025 1.00 81.19 82 LEU A N 1
ATOM 604 C CA . LEU A 1 82 ? -7.255 -5.382 -0.928 1.00 81.19 82 LEU A CA 1
ATOM 605 C C . LEU A 1 82 ? -5.749 -5.120 -0.730 1.00 81.19 82 LEU A C 1
ATOM 607 O O . LEU A 1 82 ? -4.919 -5.948 -1.106 1.00 81.19 82 LEU A O 1
ATOM 611 N N . SER A 1 83 ? -5.376 -3.992 -0.118 1.00 80.38 83 SER A N 1
ATOM 612 C CA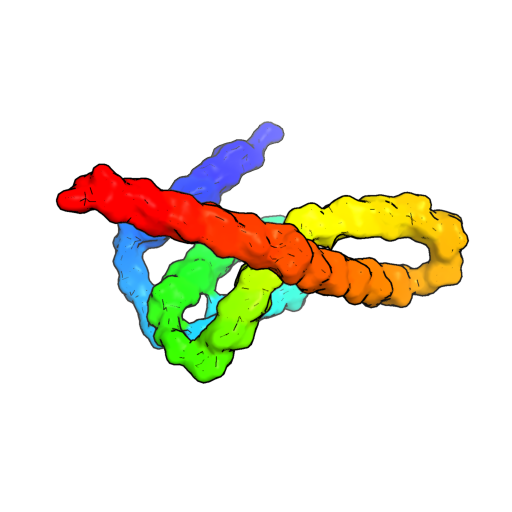 . SER A 1 83 ? -3.968 -3.624 0.085 1.00 80.38 83 SER A CA 1
ATOM 613 C C . SER A 1 83 ? -3.192 -4.629 0.947 1.00 80.38 83 SER A C 1
ATOM 615 O O . SER A 1 83 ? -2.019 -4.885 0.679 1.00 80.38 83 SER A O 1
ATOM 617 N N . PHE A 1 84 ? -3.845 -5.256 1.931 1.00 80.88 84 PHE A N 1
ATOM 618 C CA . PHE A 1 84 ? -3.221 -6.244 2.813 1.00 80.88 84 PHE A CA 1
ATOM 619 C C . PHE A 1 84 ? -2.832 -7.551 2.091 1.00 80.88 84 PHE A C 1
ATOM 621 O O . PHE A 1 84 ? -1.648 -7.900 2.105 1.00 80.88 84 PHE A O 1
ATOM 628 N N . PRO A 1 85 ? -3.751 -8.268 1.412 1.00 82.50 85 PRO A N 1
ATOM 629 C CA . PRO A 1 85 ? -3.389 -9.464 0.656 1.00 82.50 85 PRO A CA 1
ATOM 630 C C . PRO A 1 85 ? -2.442 -9.144 -0.506 1.00 82.50 85 PRO A C 1
ATOM 632 O O . PRO A 1 85 ? -1.554 -9.943 -0.803 1.00 82.50 85 PRO A O 1
ATOM 635 N N . LEU A 1 86 ? -2.554 -7.957 -1.117 1.00 83.38 86 LEU A N 1
ATOM 636 C CA . LEU A 1 86 ? -1.592 -7.501 -2.121 1.00 83.38 86 LEU A CA 1
ATOM 637 C C . LEU A 1 86 ? -0.185 -7.359 -1.526 1.00 83.38 86 LEU A C 1
ATOM 639 O O . LEU A 1 86 ? 0.777 -7.856 -2.108 1.00 83.38 86 LEU A O 1
ATOM 643 N N . TYR A 1 87 ? -0.051 -6.754 -0.343 1.00 83.69 87 TYR A N 1
ATOM 644 C CA . TYR A 1 87 ? 1.233 -6.656 0.351 1.00 83.69 87 TYR A CA 1
ATOM 645 C C . TYR A 1 87 ? 1.809 -8.037 0.702 1.00 83.69 87 TYR A C 1
ATOM 647 O O . TYR A 1 87 ? 2.999 -8.269 0.512 1.00 83.69 87 TYR A O 1
ATOM 655 N N . ALA A 1 88 ? 0.984 -8.987 1.135 1.00 82.00 88 ALA A N 1
ATOM 656 C CA . ALA A 1 88 ? 1.459 -10.334 1.451 1.00 82.00 88 ALA A CA 1
ATOM 657 C C . ALA A 1 88 ? 1.933 -11.116 0.209 1.00 82.00 88 ALA A C 1
ATOM 659 O O . ALA A 1 88 ? 2.894 -11.881 0.287 1.00 82.00 88 ALA A O 1
ATOM 660 N N . LEU A 1 89 ? 1.266 -10.932 -0.936 1.00 84.44 89 LEU A N 1
ATOM 661 C CA . LEU A 1 89 ? 1.468 -11.771 -2.121 1.00 84.44 89 LEU A CA 1
ATOM 662 C C . LEU A 1 89 ? 2.364 -11.150 -3.195 1.00 84.44 89 LEU A C 1
ATOM 664 O O . LEU A 1 89 ? 2.955 -11.894 -3.974 1.00 84.44 89 LEU A O 1
ATOM 668 N N . HIS A 1 90 ? 2.511 -9.823 -3.254 1.00 86.25 90 HIS A N 1
ATOM 669 C CA . HIS A 1 90 ? 3.278 -9.201 -4.339 1.00 86.25 90 HIS A CA 1
ATOM 670 C C . HIS A 1 90 ? 4.739 -9.673 -4.371 1.00 86.25 90 HIS A C 1
ATOM 672 O O . HIS A 1 90 ? 5.247 -9.981 -5.443 1.00 86.25 90 HIS A O 1
ATOM 678 N N . TYR A 1 91 ? 5.403 -9.786 -3.216 1.00 84.06 91 TYR A N 1
ATOM 679 C CA . TYR A 1 91 ? 6.810 -10.183 -3.131 1.00 84.06 91 TYR A CA 1
ATOM 680 C C . TYR A 1 91 ? 7.086 -11.608 -3.651 1.00 84.06 91 TYR A C 1
ATOM 682 O O . TYR A 1 91 ? 7.915 -11.748 -4.554 1.00 84.06 91 TYR A O 1
ATOM 690 N N . PRO A 1 92 ? 6.397 -12.669 -3.173 1.00 86.00 92 PRO A N 1
ATOM 691 C CA . PRO A 1 92 ? 6.620 -14.018 -3.698 1.00 86.00 92 PRO A CA 1
ATOM 692 C C . PRO A 1 92 ? 6.268 -14.135 -5.187 1.00 86.00 92 PRO A C 1
ATOM 694 O O . PRO A 1 92 ? 6.956 -14.844 -5.921 1.00 86.00 92 PRO A O 1
ATOM 697 N N . ILE A 1 93 ? 5.250 -13.410 -5.663 1.00 85.25 93 ILE A N 1
ATOM 698 C CA . ILE A 1 93 ? 4.887 -13.391 -7.088 1.00 85.25 93 ILE A CA 1
ATOM 699 C C . ILE A 1 93 ? 5.989 -12.725 -7.917 1.00 85.25 93 ILE A C 1
ATOM 701 O O . ILE A 1 93 ? 6.420 -13.286 -8.923 1.00 85.25 93 ILE A O 1
ATOM 705 N N . LEU A 1 94 ? 6.494 -11.566 -7.487 1.00 84.50 94 LEU A N 1
ATOM 706 C CA . LEU A 1 94 ? 7.615 -10.881 -8.138 1.00 84.50 94 LEU A CA 1
ATOM 707 C C . LEU A 1 94 ? 8.861 -11.771 -8.197 1.00 84.50 94 LEU A C 1
ATOM 709 O O . LEU A 1 94 ? 9.505 -11.849 -9.242 1.00 84.50 94 LEU A O 1
ATOM 713 N N . GLN A 1 95 ? 9.174 -12.481 -7.114 1.00 85.25 95 GLN A N 1
ATOM 714 C CA . GLN A 1 95 ? 10.310 -13.399 -7.070 1.00 85.25 95 GLN A CA 1
ATOM 715 C C . GLN A 1 95 ? 10.139 -14.579 -8.038 1.00 85.25 95 GLN A C 1
ATOM 717 O O . GLN A 1 95 ? 11.084 -14.931 -8.745 1.00 85.25 95 GLN A O 1
ATOM 722 N N . ALA A 1 96 ? 8.932 -15.146 -8.130 1.00 85.12 96 ALA A N 1
ATOM 723 C CA . ALA A 1 96 ? 8.620 -16.177 -9.117 1.00 85.12 96 ALA A CA 1
ATOM 724 C C . ALA A 1 96 ? 8.786 -15.652 -10.554 1.00 85.12 96 ALA A C 1
ATOM 726 O O . ALA A 1 96 ? 9.401 -16.314 -11.387 1.00 85.12 96 ALA A O 1
ATOM 727 N N . PHE A 1 97 ? 8.314 -14.433 -10.834 1.00 82.69 97 PHE A N 1
ATOM 728 C CA . PHE A 1 97 ? 8.479 -13.797 -12.144 1.00 82.69 97 PHE A CA 1
ATOM 729 C C . PHE A 1 97 ? 9.944 -13.536 -12.498 1.00 82.69 97 PHE A C 1
ATOM 731 O O . PHE A 1 97 ? 10.334 -13.756 -13.642 1.00 82.69 97 PHE A O 1
ATOM 738 N N . LEU A 1 98 ? 10.768 -13.109 -11.537 1.00 81.81 98 LEU A N 1
ATOM 739 C CA . LEU A 1 98 ? 12.205 -12.928 -11.753 1.00 81.81 98 LEU A CA 1
ATOM 740 C C . LEU A 1 98 ? 12.900 -14.249 -12.103 1.00 81.81 98 LEU A C 1
ATOM 742 O O . LEU A 1 98 ? 13.730 -14.257 -13.004 1.00 81.81 98 LEU A O 1
ATOM 746 N N . GLY A 1 99 ? 12.522 -15.357 -11.460 1.00 82.19 99 GLY A N 1
ATOM 747 C CA . GLY A 1 99 ? 13.086 -16.679 -11.758 1.00 82.19 99 GLY A CA 1
ATOM 748 C C . GLY A 1 99 ? 12.682 -17.251 -13.123 1.00 82.19 99 GLY A C 1
ATOM 749 O O . GLY A 1 99 ? 13.420 -18.046 -13.697 1.00 82.19 99 GLY A O 1
ATOM 750 N N . VAL A 1 100 ? 11.526 -16.848 -13.662 1.00 81.75 100 VAL A N 1
ATOM 751 C CA . VAL A 1 100 ? 11.026 -17.310 -14.973 1.00 81.75 100 VAL A CA 1
ATOM 752 C C . VAL A 1 100 ? 11.424 -16.361 -16.111 1.00 81.75 100 VAL A C 1
ATOM 754 O O . VAL A 1 100 ? 11.394 -16.746 -17.279 1.00 81.75 100 VAL A O 1
ATOM 757 N N . ARG A 1 101 ? 11.842 -15.130 -15.790 1.00 76.06 101 ARG A N 1
ATOM 758 C CA . ARG A 1 101 ? 12.212 -14.095 -16.765 1.00 76.06 101 ARG A CA 1
ATOM 759 C C . ARG A 1 101 ? 13.282 -14.560 -17.751 1.00 76.06 101 ARG A C 1
ATOM 761 O O . ARG A 1 101 ? 13.178 -14.242 -18.929 1.00 76.06 101 ARG A O 1
ATOM 768 N N . ASP A 1 102 ? 14.256 -15.338 -17.291 1.00 75.38 102 ASP A N 1
ATOM 769 C CA . ASP A 1 102 ? 15.347 -15.835 -18.140 1.00 75.38 102 ASP A CA 1
ATOM 770 C C . ASP A 1 102 ? 14.872 -16.864 -19.183 1.00 75.38 102 ASP A C 1
ATOM 772 O O . ASP A 1 102 ? 15.540 -17.083 -20.192 1.00 75.38 102 ASP A O 1
ATOM 776 N N . TYR A 1 103 ? 13.689 -17.455 -18.983 1.00 79.12 103 TYR A N 1
ATOM 777 C CA . TYR A 1 103 ? 13.083 -18.442 -19.882 1.00 79.12 103 TYR A CA 1
ATOM 778 C C . TYR A 1 103 ? 12.005 -17.848 -20.801 1.00 79.12 103 TYR A C 1
ATOM 780 O O . TYR A 1 103 ? 11.583 -18.506 -21.752 1.00 79.12 1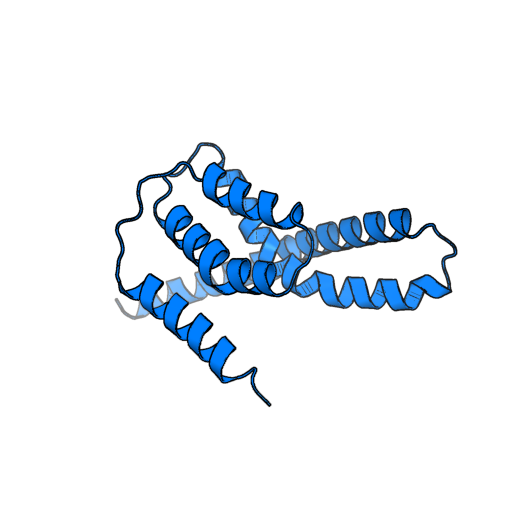03 TYR A O 1
ATOM 788 N N . LEU A 1 104 ? 11.554 -16.614 -20.544 1.00 74.25 104 LEU A N 1
ATOM 789 C CA . LEU A 1 104 ? 10.548 -15.920 -21.347 1.00 74.25 104 LEU A CA 1
ATOM 790 C C . LEU A 1 104 ? 11.179 -14.696 -22.034 1.00 74.25 104 LEU A C 1
ATOM 792 O O . LEU A 1 104 ? 11.343 -13.657 -21.390 1.00 74.25 104 LEU A O 1
ATOM 796 N N . PRO A 1 105 ? 11.480 -14.752 -23.347 1.00 75.44 105 PRO A N 1
ATOM 797 C CA . PRO A 1 105 ? 12.011 -13.615 -24.100 1.00 75.44 105 PRO A CA 1
ATOM 798 C C . PRO A 1 105 ? 10.899 -12.602 -24.430 1.00 75.44 105 PRO A C 1
ATOM 800 O O . PRO A 1 105 ? 10.614 -12.307 -25.589 1.00 75.44 105 PRO A O 1
ATOM 803 N N . ALA A 1 106 ? 10.227 -12.088 -23.402 1.00 81.06 106 ALA A N 1
ATOM 804 C CA . ALA A 1 106 ? 9.212 -11.054 -23.518 1.00 81.06 106 ALA A CA 1
ATOM 805 C C . ALA A 1 106 ? 9.802 -9.672 -23.173 1.00 81.06 106 ALA A C 1
ATOM 807 O O . ALA A 1 106 ? 10.691 -9.566 -22.322 1.00 81.06 106 ALA A O 1
ATOM 808 N N . PRO A 1 107 ? 9.304 -8.585 -23.789 1.00 84.12 107 PRO A N 1
ATOM 809 C CA . PRO A 1 107 ? 9.702 -7.232 -23.420 1.00 84.12 107 PRO A CA 1
ATOM 810 C C . PRO A 1 107 ? 9.419 -6.947 -21.939 1.00 84.12 107 PRO A C 1
ATOM 812 O O . PRO A 1 107 ? 8.364 -7.317 -21.422 1.00 84.12 107 PRO A O 1
ATOM 815 N N . ALA A 1 108 ? 10.318 -6.214 -21.274 1.00 80.50 108 ALA A N 1
ATOM 816 C CA . ALA A 1 108 ? 10.238 -5.952 -19.831 1.00 80.50 108 ALA A CA 1
ATOM 817 C C . ALA A 1 108 ? 8.908 -5.305 -19.388 1.00 80.50 108 ALA A C 1
ATOM 819 O O . ALA A 1 108 ? 8.402 -5.581 -18.299 1.00 80.50 108 ALA A O 1
ATOM 820 N N . TRP A 1 109 ? 8.311 -4.470 -20.243 1.00 81.88 109 TRP A N 1
ATOM 821 C CA . TRP A 1 109 ? 7.019 -3.842 -19.968 1.00 81.88 109 TRP A CA 1
ATOM 822 C C . TRP A 1 109 ? 5.867 -4.857 -19.978 1.00 81.88 109 TRP A C 1
ATOM 824 O O . TRP A 1 109 ? 4.991 -4.778 -19.122 1.00 81.88 109 TRP A O 1
ATOM 834 N N . VAL A 1 110 ? 5.895 -5.853 -20.876 1.00 85.12 110 VAL A N 1
ATOM 835 C CA . VAL A 1 110 ? 4.884 -6.923 -20.935 1.00 85.12 110 VAL A CA 1
ATOM 836 C C . VAL A 1 110 ? 4.963 -7.763 -19.669 1.00 85.12 110 VAL A C 1
ATOM 838 O O . VAL A 1 110 ? 3.950 -7.981 -19.011 1.00 85.12 110 VAL A O 1
ATOM 841 N N . THR A 1 111 ? 6.172 -8.175 -19.276 1.00 80.44 111 THR A N 1
ATOM 842 C CA . THR A 1 111 ? 6.372 -8.941 -18.039 1.00 80.44 111 THR A CA 1
ATOM 843 C C . THR A 1 111 ? 5.940 -8.156 -16.803 1.00 80.44 111 THR A C 1
ATOM 845 O O . THR A 1 111 ? 5.355 -8.736 -15.895 1.00 80.44 111 THR A O 1
ATOM 848 N N . GLY A 1 112 ? 6.168 -6.838 -16.783 1.00 82.25 112 GLY A N 1
ATOM 849 C CA . GLY A 1 112 ? 5.737 -5.966 -15.691 1.00 82.25 112 GLY A CA 1
ATOM 850 C C . GLY A 1 112 ? 4.216 -5.866 -15.585 1.00 82.25 112 GLY A C 1
ATOM 851 O O . GLY A 1 112 ? 3.667 -6.051 -14.501 1.00 82.25 112 GLY A O 1
ATOM 852 N N . VAL A 1 113 ? 3.523 -5.640 -16.706 1.00 86.62 113 VAL A N 1
ATOM 853 C CA . VAL A 1 113 ? 2.052 -5.590 -16.735 1.00 86.62 113 VAL A CA 1
ATOM 854 C C . VAL A 1 113 ? 1.462 -6.920 -16.277 1.00 86.62 113 VAL A C 1
ATOM 856 O O . VAL A 1 113 ? 0.608 -6.929 -15.394 1.00 86.62 113 VAL A O 1
ATOM 859 N N . VAL A 1 114 ? 1.958 -8.043 -16.804 1.00 86.62 114 VAL A N 1
ATOM 860 C CA . VAL A 1 114 ? 1.480 -9.376 -16.415 1.00 86.62 114 VAL A CA 1
ATOM 861 C C . VAL A 1 114 ? 1.732 -9.636 -14.928 1.00 86.62 114 VAL A C 1
ATOM 863 O O . VAL A 1 114 ? 0.820 -10.090 -14.241 1.00 86.62 114 VAL A O 1
ATOM 866 N N . ALA A 1 115 ? 2.916 -9.305 -14.403 1.00 83.75 115 ALA A N 1
ATOM 867 C CA . ALA A 1 115 ? 3.216 -9.462 -12.980 1.00 83.75 115 ALA A CA 1
ATOM 868 C C . ALA A 1 115 ? 2.252 -8.647 -12.103 1.00 83.75 115 ALA A C 1
ATOM 870 O O . ALA A 1 115 ? 1.708 -9.179 -11.138 1.00 83.75 115 ALA A O 1
ATOM 871 N N . ILE A 1 116 ? 1.972 -7.391 -12.467 1.00 85.44 116 ILE A N 1
ATOM 872 C CA . ILE A 1 116 ? 0.997 -6.549 -11.757 1.00 85.44 116 ILE A CA 1
ATOM 873 C C . ILE A 1 116 ? -0.398 -7.179 -11.814 1.00 85.44 116 ILE A C 1
ATOM 875 O O . ILE A 1 116 ? -1.061 -7.288 -10.782 1.00 85.44 116 ILE A O 1
ATOM 879 N N . THR A 1 117 ? -0.844 -7.632 -12.988 1.00 87.88 117 THR A N 1
ATOM 880 C CA . THR A 1 117 ? -2.153 -8.280 -13.144 1.00 87.88 117 THR A CA 1
ATOM 881 C C . THR A 1 117 ? -2.262 -9.542 -12.290 1.00 87.88 117 THR A C 1
ATOM 883 O O . THR A 1 117 ? -3.266 -9.720 -11.603 1.00 87.88 117 THR A O 1
ATOM 886 N N . VAL A 1 118 ? -1.227 -10.386 -12.274 1.00 88.12 118 VAL A N 1
ATOM 887 C CA . VAL A 1 118 ? -1.186 -11.601 -11.448 1.00 88.12 118 VAL A CA 1
ATOM 888 C C . VAL A 1 118 ? -1.185 -11.249 -9.961 1.00 88.12 118 VAL A C 1
ATOM 890 O O . VAL A 1 118 ? -1.939 -11.861 -9.210 1.00 88.12 118 VAL A O 1
ATOM 893 N N . CYS A 1 119 ? -0.426 -10.236 -9.529 1.00 85.44 119 CYS A N 1
ATOM 894 C CA . CYS A 1 119 ? -0.442 -9.751 -8.146 1.00 85.44 119 CYS A CA 1
ATOM 895 C C . CYS A 1 119 ? -1.837 -9.291 -7.714 1.00 85.44 119 CYS A C 1
ATOM 897 O O . CYS A 1 119 ? -2.310 -9.690 -6.652 1.00 85.44 119 CYS A O 1
ATOM 899 N N . VAL A 1 120 ? -2.515 -8.486 -8.537 1.00 85.94 120 VAL A N 1
ATOM 900 C CA . VAL A 1 120 ? -3.865 -7.985 -8.232 1.00 85.94 120 VAL A CA 1
ATOM 901 C C . VAL A 1 120 ? -4.883 -9.125 -8.212 1.00 85.94 120 VAL A C 1
ATOM 903 O O . VAL A 1 120 ? -5.697 -9.200 -7.291 1.00 85.94 120 VAL A O 1
ATOM 906 N N . ALA A 1 121 ? -4.820 -10.043 -9.179 1.00 87.88 121 ALA A N 1
ATOM 907 C CA . ALA A 1 121 ? -5.705 -11.204 -9.229 1.00 87.88 121 ALA A CA 1
ATOM 908 C C . ALA A 1 121 ? -5.492 -12.138 -8.027 1.00 87.88 121 ALA A C 1
ATOM 910 O O . ALA A 1 121 ? -6.459 -12.568 -7.399 1.00 87.88 121 ALA A O 1
ATOM 911 N N . ALA A 1 122 ? -4.236 -12.410 -7.664 1.00 85.81 122 ALA A N 1
ATOM 912 C CA . ALA A 1 122 ? -3.888 -13.224 -6.506 1.00 85.81 122 ALA A CA 1
ATOM 913 C C . ALA A 1 122 ? -4.312 -12.555 -5.192 1.00 85.81 122 ALA A C 1
ATOM 915 O O . ALA A 1 122 ? -4.839 -13.231 -4.313 1.00 85.81 122 ALA A O 1
ATOM 916 N N . ALA A 1 123 ? -4.149 -11.234 -5.071 1.00 85.31 123 ALA A N 1
ATOM 917 C CA . ALA A 1 123 ? -4.625 -10.469 -3.922 1.00 85.31 123 ALA A CA 1
ATOM 918 C C . ALA A 1 123 ? -6.146 -10.551 -3.774 1.00 85.31 123 ALA A C 1
ATOM 920 O O . ALA A 1 123 ? -6.643 -10.806 -2.680 1.00 85.31 123 ALA A O 1
ATOM 921 N N . TRP A 1 124 ? -6.879 -10.392 -4.878 1.00 86.50 124 TRP A N 1
ATOM 922 C CA . TRP A 1 124 ? -8.338 -10.490 -4.884 1.00 86.50 124 TRP A CA 1
ATOM 923 C C . TRP A 1 124 ? -8.809 -11.895 -4.500 1.00 86.50 124 TRP A C 1
ATOM 925 O O . TRP A 1 124 ? -9.723 -12.060 -3.690 1.00 86.50 124 TRP A O 1
ATOM 935 N N . LEU A 1 125 ? -8.132 -12.919 -5.021 1.00 86.69 125 LEU A N 1
ATOM 936 C CA . LEU A 1 125 ? -8.425 -14.308 -4.693 1.00 86.69 125 LEU A CA 1
ATOM 937 C C . LEU A 1 125 ? -8.097 -14.629 -3.225 1.00 86.69 125 LEU A C 1
ATOM 939 O O . LEU A 1 125 ? -8.893 -15.274 -2.545 1.00 86.69 125 LEU A O 1
ATOM 943 N N . GLY A 1 126 ? -6.962 -14.142 -2.718 1.00 81.81 126 GLY A N 1
ATOM 944 C CA . GLY A 1 126 ? -6.555 -14.292 -1.321 1.00 81.81 126 GLY A CA 1
ATOM 945 C C . GLY A 1 126 ? -7.511 -13.594 -0.354 1.00 81.81 126 GLY A C 1
ATOM 946 O O . GLY A 1 126 ? -7.874 -14.172 0.674 1.00 81.81 126 GLY A O 1
ATOM 947 N N . GLU A 1 127 ? -7.991 -12.399 -0.712 1.00 84.38 127 GLU A N 1
ATOM 948 C CA . GLU A 1 127 ? -9.026 -11.697 0.049 1.00 84.38 127 GLU A CA 1
ATOM 949 C C . GLU A 1 127 ? -10.292 -12.557 0.164 1.00 84.38 127 GLU A C 1
ATOM 951 O O . GLU A 1 127 ? -10.830 -12.741 1.257 1.00 84.38 127 GLU A O 1
ATOM 956 N N . HIS A 1 128 ? -10.770 -13.099 -0.959 1.00 84.06 128 HIS A N 1
ATOM 957 C CA . HIS A 1 128 ? -12.045 -13.806 -1.006 1.00 84.06 128 HIS A CA 1
ATOM 958 C C . HIS A 1 128 ? -11.988 -15.201 -0.367 1.00 84.06 128 HIS A C 1
ATOM 960 O O . HIS A 1 128 ? -12.923 -15.586 0.334 1.00 84.06 128 HIS A O 1
ATOM 966 N N . LEU A 1 129 ? -10.903 -15.950 -0.590 1.00 83.56 129 LEU A N 1
ATOM 967 C CA . LEU A 1 129 ? -10.778 -17.342 -0.145 1.00 83.56 129 LEU A CA 1
ATOM 968 C C . LEU A 1 129 ? -10.227 -17.500 1.272 1.00 83.56 129 LEU A C 1
ATOM 970 O O . LEU A 1 129 ? -10.540 -18.492 1.926 1.00 83.56 129 LEU A O 1
ATOM 974 N N . VAL A 1 130 ? -9.390 -16.572 1.740 1.00 79.81 130 VAL A N 1
ATOM 975 C CA . VAL A 1 130 ? -8.682 -16.720 3.023 1.00 79.81 130 VAL A CA 1
ATOM 976 C C . VAL A 1 130 ? -9.059 -15.601 3.976 1.00 79.81 130 VAL A C 1
ATOM 978 O O . VAL A 1 130 ? -9.530 -15.858 5.084 1.00 79.81 130 VAL A O 1
ATOM 981 N N . ASP A 1 131 ? -8.884 -14.357 3.539 1.00 80.81 131 ASP A N 1
ATOM 982 C CA . ASP A 1 131 ? -8.907 -13.213 4.444 1.00 80.81 131 ASP A CA 1
ATOM 983 C C . ASP A 1 131 ? -10.328 -12.917 4.963 1.00 80.81 131 ASP A C 1
ATOM 985 O O . ASP A 1 131 ? -10.548 -12.785 6.169 1.00 80.81 131 ASP A O 1
ATOM 989 N N . ARG A 1 132 ? -11.335 -12.909 4.078 1.00 81.31 132 ARG A N 1
ATOM 990 C CA . ARG A 1 132 ? -12.753 -12.776 4.461 1.00 81.31 132 ARG A CA 1
ATOM 991 C C . ARG A 1 132 ? -13.236 -13.877 5.415 1.00 81.31 132 ARG A C 1
ATOM 993 O O . ARG A 1 132 ? -13.707 -13.523 6.498 1.00 81.31 132 ARG A O 1
ATOM 1000 N N . PRO A 1 133 ? -13.102 -15.182 5.102 1.00 80.69 133 PRO A N 1
ATOM 1001 C CA . PRO A 1 133 ? -13.613 -16.222 5.993 1.00 80.69 133 PRO A CA 1
ATOM 1002 C C . PRO A 1 133 ? -12.896 -16.246 7.347 1.00 80.69 133 PRO A C 1
ATOM 1004 O O . PRO A 1 133 ? -13.547 -16.436 8.378 1.00 80.69 133 PRO A O 1
ATOM 1007 N N . MET A 1 134 ? -11.580 -15.999 7.392 1.00 82.12 134 MET A N 1
ATOM 1008 C CA . MET A 1 134 ? -10.864 -15.880 8.669 1.00 82.12 134 MET A CA 1
ATOM 1009 C C . MET A 1 134 ? -11.370 -14.707 9.507 1.00 82.12 134 MET A C 1
ATOM 1011 O O . MET A 1 134 ? -11.556 -14.847 10.720 1.00 82.12 134 MET A O 1
ATOM 1015 N N . ARG A 1 135 ? -11.622 -13.558 8.880 1.00 81.75 135 ARG A N 1
ATOM 1016 C CA . ARG A 1 135 ? -12.121 -12.362 9.567 1.00 81.75 135 ARG A CA 1
ATOM 1017 C C . ARG A 1 135 ? -13.495 -12.594 10.178 1.00 81.75 135 ARG A C 1
ATOM 1019 O O . ARG A 1 135 ? -13.715 -12.226 11.334 1.00 81.75 135 ARG A O 1
ATOM 1026 N N . ASP A 1 136 ? -14.374 -13.276 9.455 1.00 86.06 136 ASP A N 1
ATOM 1027 C CA . ASP A 1 136 ? -15.708 -13.630 9.940 1.00 86.06 136 ASP A CA 1
ATOM 1028 C C . ASP A 1 136 ? -15.650 -14.646 11.092 1.00 86.06 136 ASP A C 1
ATOM 1030 O O . ASP A 1 136 ? -16.374 -14.507 12.087 1.00 86.06 136 ASP A O 1
ATOM 1034 N N . LEU A 1 137 ? -14.734 -15.620 11.028 1.00 85.69 137 LEU A N 1
ATOM 1035 C CA . LEU A 1 137 ? -14.479 -16.582 12.108 1.00 85.69 137 LEU A CA 1
ATOM 1036 C C . LEU A 1 137 ? -13.998 -15.894 13.392 1.00 85.69 137 LEU A C 1
ATOM 1038 O O . LEU A 1 137 ? -14.519 -16.173 14.478 1.00 85.69 137 LEU A O 1
ATOM 1042 N N . ILE A 1 138 ? -13.024 -14.987 13.285 1.00 85.12 138 ILE A N 1
ATOM 1043 C CA . ILE A 1 138 ? -12.478 -14.253 14.437 1.00 85.12 138 ILE A CA 1
ATOM 1044 C C . ILE A 1 138 ? -13.551 -13.345 15.041 1.00 85.12 138 ILE A C 1
ATOM 1046 O O . ILE A 1 138 ? -13.751 -13.359 16.258 1.00 85.12 138 ILE A O 1
ATOM 1050 N N . ARG A 1 139 ? -14.295 -12.610 14.205 1.00 85.50 139 ARG A N 1
ATOM 1051 C CA . ARG A 1 139 ? -15.372 -11.717 14.657 1.00 85.50 139 ARG A CA 1
ATOM 1052 C C . ARG A 1 139 ? -16.481 -12.481 15.380 1.00 85.50 139 ARG A C 1
ATOM 1054 O O . ARG A 1 139 ? -16.944 -12.054 16.436 1.00 85.50 139 ARG A O 1
ATOM 1061 N N . SER A 1 140 ? -16.845 -13.653 14.865 1.00 83.56 140 SER A N 1
ATOM 1062 C CA . SER A 1 140 ? -17.830 -14.539 15.493 1.00 83.56 140 SER A CA 1
ATOM 1063 C C . SER A 1 140 ? -17.365 -15.059 16.858 1.00 83.56 140 SER A C 1
ATOM 1065 O O . SER A 1 140 ? -18.163 -15.135 17.792 1.00 83.56 140 SER A O 1
ATOM 1067 N N . ARG A 1 141 ? -16.075 -15.392 17.010 1.00 80.88 141 ARG A N 1
ATOM 1068 C CA . ARG A 1 141 ? -15.501 -15.825 18.299 1.00 80.88 141 ARG A CA 1
ATOM 1069 C C . ARG A 1 141 ? -15.413 -14.683 19.312 1.00 80.88 141 ARG A C 1
ATOM 1071 O O . ARG A 1 141 ? -15.761 -14.889 20.472 1.00 80.88 141 ARG A O 1
ATOM 1078 N N . ALA A 1 142 ? -15.006 -13.490 18.879 1.00 83.12 142 ALA A N 1
ATOM 1079 C CA . ALA A 1 142 ? -14.927 -12.307 19.736 1.00 83.12 142 ALA A CA 1
ATOM 1080 C C . ALA A 1 142 ? -16.300 -11.933 20.323 1.00 83.12 142 ALA A C 1
ATOM 1082 O O . ALA A 1 142 ? -16.415 -11.707 21.528 1.00 83.12 142 ALA A O 1
ATOM 1083 N N . ASN A 1 143 ? -17.356 -11.971 19.503 1.00 81.56 143 ASN A N 1
ATOM 1084 C CA . ASN A 1 143 ? -18.722 -11.694 19.957 1.00 81.56 143 ASN A CA 1
ATOM 1085 C C . ASN A 1 143 ? -19.223 -12.721 20.989 1.00 81.56 143 ASN A C 1
ATOM 1087 O O . ASN A 1 143 ? -19.888 -12.342 21.951 1.00 81.56 143 ASN A O 1
ATOM 1091 N N . ARG A 1 144 ? -18.870 -14.008 20.840 1.00 75.31 144 ARG A N 1
ATOM 1092 C CA . ARG A 1 144 ? -19.236 -15.053 21.818 1.00 75.31 144 ARG A CA 1
ATOM 1093 C C . ARG A 1 144 ? -18.551 -14.866 23.174 1.00 75.31 144 ARG A C 1
ATOM 1095 O O . ARG A 1 144 ? -19.183 -15.092 24.201 1.00 75.31 144 ARG A O 1
ATOM 1102 N N . VAL A 1 145 ? -17.286 -14.440 23.186 1.00 78.88 145 VAL A N 1
ATOM 1103 C CA . VAL A 1 145 ? -16.530 -14.180 24.429 1.00 78.88 145 VAL A CA 1
ATOM 1104 C C . VAL A 1 145 ? -17.044 -12.923 25.141 1.00 78.88 145 VAL A C 1
ATOM 1106 O O . VAL A 1 145 ? -17.083 -12.883 26.368 1.00 78.88 145 VAL A O 1
ATOM 1109 N N . GLY A 1 146 ? -17.481 -11.909 24.387 1.00 73.81 146 GLY A N 1
ATOM 1110 C CA . GLY A 1 146 ? -18.101 -10.707 24.950 1.00 73.81 146 GLY A CA 1
ATOM 1111 C C . GLY A 1 146 ? -19.427 -10.991 25.663 1.00 73.81 146 GLY A C 1
ATOM 1112 O O . GLY A 1 146 ? -19.676 -10.431 26.723 1.00 73.81 146 GLY A O 1
ATOM 1113 N N . GLN A 1 147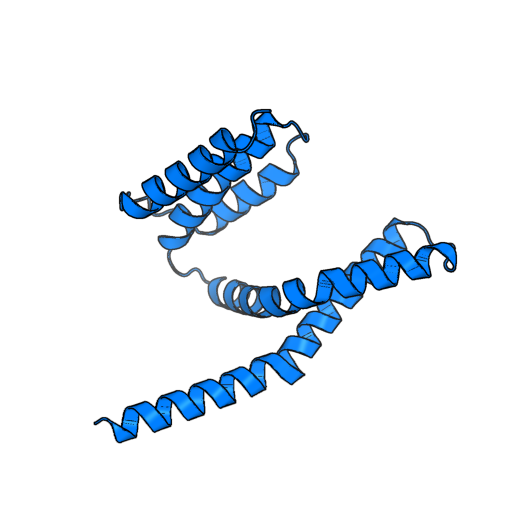 ? -20.239 -11.912 25.133 1.00 68.88 147 GLN A N 1
ATOM 1114 C CA . GLN A 1 147 ? -21.518 -12.306 25.739 1.00 68.88 147 GLN A CA 1
ATOM 1115 C C . GLN A 1 147 ? -21.383 -13.201 26.978 1.00 68.88 147 GLN A C 1
ATOM 1117 O O . GLN A 1 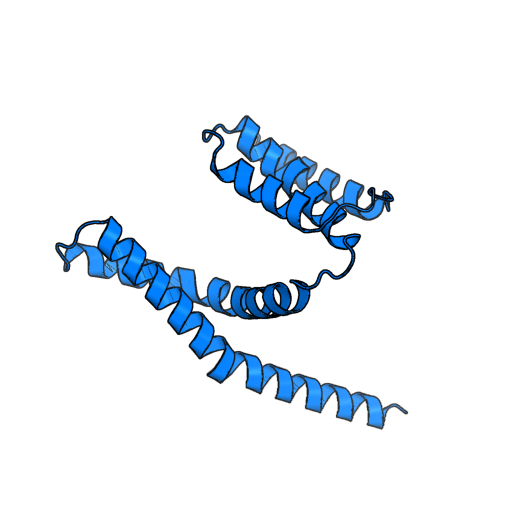147 ? -22.313 -13.272 27.764 1.00 68.88 147 GLN A O 1
ATOM 1122 N N . THR A 1 148 ? -20.250 -13.882 27.176 1.00 64.69 148 THR A N 1
ATOM 1123 C CA . THR A 1 148 ? -20.013 -14.709 28.380 1.00 64.69 148 THR A CA 1
ATOM 1124 C C . THR A 1 148 ? -19.451 -13.911 29.562 1.00 64.69 148 THR A C 1
ATOM 1126 O O . THR A 1 148 ? -19.310 -14.462 30.650 1.00 64.69 148 THR A O 1
ATOM 1129 N N . ARG A 1 149 ? -19.097 -12.634 29.356 1.00 56.56 149 ARG A N 1
ATOM 1130 C CA . ARG A 1 149 ? -18.584 -11.719 30.393 1.00 56.56 149 ARG A CA 1
ATOM 1131 C C . ARG A 1 149 ? -19.584 -10.631 30.813 1.00 56.56 149 ARG A C 1
ATOM 1133 O O . ARG A 1 149 ? -19.217 -9.797 31.637 1.00 56.56 149 ARG A O 1
ATOM 1140 N N . ALA A 1 150 ? -20.784 -10.628 30.237 1.00 52.44 150 ALA A N 1
ATOM 1141 C CA . ALA A 1 150 ? -21.910 -9.779 30.625 1.00 52.44 150 ALA A CA 1
ATOM 1142 C C . ALA A 1 150 ? -22.915 -10.608 31.431 1.00 52.44 150 ALA A C 1
ATOM 1144 O O . ALA A 1 150 ? -23.509 -10.037 32.368 1.00 52.44 150 ALA A O 1
#

Mean predicted aligned error: 11.29 Å

Radius of gyration: 20.51 Å; Cα contacts (8 Å, |Δi|>4): 76; chains: 1; bounding box: 51×40×55 Å